Protein AF-A0A3L7ADV3-F1 (afdb_monomer_lite)

Sequence (88 aa):
MRAKRKGAAEKNIPVEWANEAYADPMAVDFIPDYTSKSGEGMRRIGWSDSAGFLISIITVRDVTGHLWGATAFRSNTYDQASYTEEES

Structure (mmCIF, N/CA/C/O backbone):
data_AF-A0A3L7ADV3-F1
#
_entry.id   AF-A0A3L7ADV3-F1
#
loop_
_atom_site.group_PDB
_atom_site.id
_atom_site.type_symbol
_atom_site.label_atom_id
_atom_site.label_alt_id
_atom_site.label_comp_id
_atom_site.label_asym_id
_atom_site.label_entity_id
_atom_site.label_seq_id
_atom_site.pdbx_PDB_ins_code
_atom_site.Cartn_x
_atom_site.Cartn_y
_atom_site.Cartn_z
_atom_site.occupancy
_atom_site.B_iso_or_equiv
_atom_site.auth_seq_id
_atom_site.auth_comp_id
_atom_site.auth_asym_id
_atom_site.auth_atom_id
_atom_site.pdbx_PDB_model_num
ATOM 1 N N . MET A 1 1 ? 28.407 13.554 6.181 1.00 33.66 1 MET A N 1
ATOM 2 C CA . MET A 1 1 ? 27.348 13.691 7.207 1.00 33.66 1 MET A CA 1
ATOM 3 C C . MET A 1 1 ? 26.050 13.116 6.636 1.00 33.66 1 MET A C 1
ATOM 5 O O . MET A 1 1 ? 25.434 13.753 5.794 1.00 33.66 1 MET A O 1
ATOM 9 N N . ARG A 1 2 ? 25.683 11.864 6.956 1.00 32.09 2 ARG A N 1
ATOM 10 C CA . ARG A 1 2 ? 24.410 11.277 6.488 1.00 32.09 2 ARG A CA 1
ATOM 11 C C . ARG A 1 2 ? 23.286 11.895 7.320 1.00 32.09 2 ARG A C 1
ATOM 13 O O . ARG A 1 2 ? 23.257 11.689 8.529 1.00 32.09 2 ARG A O 1
ATOM 20 N N . ALA A 1 3 ? 22.407 12.667 6.685 1.00 41.50 3 ALA A N 1
ATOM 21 C CA . ALA A 1 3 ? 21.227 13.221 7.335 1.00 41.50 3 ALA A CA 1
ATOM 22 C C . ALA A 1 3 ? 20.436 12.088 8.006 1.00 41.50 3 ALA A C 1
ATOM 24 O O . ALA A 1 3 ? 20.098 11.083 7.373 1.00 41.50 3 ALA A O 1
ATOM 25 N N . LYS A 1 4 ? 20.198 12.242 9.310 1.00 38.31 4 LYS A N 1
ATOM 26 C CA . LYS A 1 4 ? 19.380 11.351 10.130 1.00 38.31 4 LYS A CA 1
ATOM 27 C C . LYS A 1 4 ? 17.970 11.381 9.526 1.00 38.31 4 LYS A C 1
ATOM 29 O O . LYS A 1 4 ? 17.261 12.366 9.696 1.00 38.31 4 LYS A O 1
ATOM 34 N N . ARG A 1 5 ? 17.598 10.362 8.740 1.00 44.75 5 ARG A N 1
ATOM 35 C CA . ARG A 1 5 ? 16.260 10.271 8.133 1.00 44.75 5 ARG A CA 1
ATOM 36 C C . ARG A 1 5 ? 15.247 10.150 9.271 1.00 44.75 5 ARG A C 1
ATOM 38 O O . ARG A 1 5 ? 15.154 9.107 9.912 1.00 44.75 5 ARG A O 1
ATOM 45 N N . LYS A 1 6 ? 14.564 11.249 9.581 1.00 43.00 6 LYS A N 1
ATOM 46 C CA . LYS A 1 6 ? 13.469 11.295 10.548 1.00 43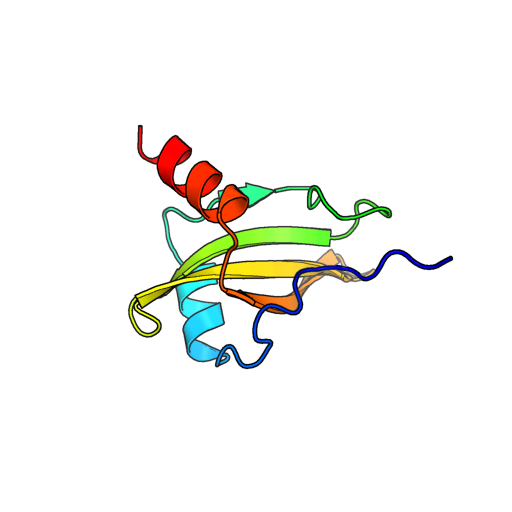.00 6 LYS A CA 1
ATOM 47 C C . LYS A 1 6 ? 12.252 10.685 9.858 1.00 43.00 6 LYS A C 1
ATOM 49 O O . LYS A 1 6 ? 11.736 11.265 8.915 1.00 43.00 6 LYS A O 1
ATOM 54 N N . GLY A 1 7 ? 11.881 9.484 10.284 1.00 43.47 7 GLY A N 1
ATOM 55 C CA . GLY A 1 7 ? 10.801 8.710 9.678 1.00 43.47 7 GLY A CA 1
ATOM 56 C C . GLY A 1 7 ? 11.133 7.225 9.630 1.00 43.47 7 GLY A C 1
ATOM 57 O O . GLY A 1 7 ? 11.057 6.609 8.576 1.00 43.47 7 GLY A O 1
ATOM 58 N N . ALA A 1 8 ? 11.550 6.639 10.754 1.00 46.19 8 ALA A N 1
ATOM 59 C CA . ALA A 1 8 ? 11.384 5.201 10.913 1.00 46.19 8 ALA A CA 1
ATOM 60 C C . ALA A 1 8 ? 9.91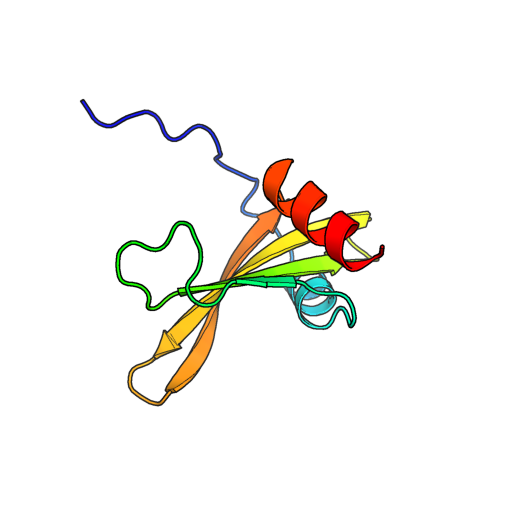3 4.991 11.289 1.00 46.19 8 ALA A C 1
ATOM 62 O O . ALA A 1 8 ? 9.583 4.869 12.463 1.00 46.19 8 ALA A O 1
ATOM 63 N N . ALA A 1 9 ? 9.036 5.091 10.288 1.00 51.59 9 ALA A N 1
ATOM 64 C CA . ALA A 1 9 ? 7.663 4.640 10.413 1.00 51.59 9 ALA A CA 1
ATOM 65 C C . ALA A 1 9 ? 7.705 3.160 10.818 1.00 51.59 9 ALA A C 1
ATOM 67 O O . ALA A 1 9 ? 8.556 2.409 10.328 1.00 51.59 9 ALA A O 1
ATOM 68 N N . GLU A 1 10 ? 6.869 2.772 11.777 1.00 56.03 10 GLU A N 1
ATOM 69 C CA . GLU A 1 10 ? 6.758 1.388 12.228 1.00 56.03 10 GLU A CA 1
ATOM 70 C C . GLU A 1 10 ? 6.645 0.451 11.021 1.00 56.03 10 GLU A C 1
ATOM 72 O O . GLU A 1 10 ? 5.754 0.589 10.187 1.00 56.03 10 GLU A O 1
ATOM 77 N N . LYS A 1 11 ? 7.599 -0.479 10.919 1.00 63.53 11 LYS A N 1
ATOM 78 C CA . LYS A 1 11 ? 7.690 -1.464 9.831 1.00 63.53 11 LYS A CA 1
ATOM 79 C C . LYS A 1 11 ? 6.901 -2.744 10.116 1.00 63.53 11 LYS A C 1
ATOM 81 O O . LYS A 1 11 ? 6.969 -3.681 9.331 1.00 63.53 11 LYS A O 1
ATOM 86 N N . ASN A 1 12 ? 6.195 -2.804 11.244 1.00 72.94 12 ASN A N 1
ATOM 87 C CA . ASN A 1 12 ? 5.366 -3.944 11.629 1.00 72.94 12 ASN A CA 1
ATOM 88 C C . ASN A 1 12 ? 3.926 -3.723 11.163 1.00 72.94 12 ASN A C 1
ATOM 90 O O . ASN A 1 12 ? 3.011 -3.689 11.978 1.00 72.94 12 ASN A O 1
ATOM 94 N N . ILE A 1 13 ? 3.736 -3.525 9.858 1.00 88.06 13 ILE A N 1
ATOM 95 C CA . ILE A 1 13 ? 2.403 -3.596 9.262 1.00 88.06 13 ILE A CA 1
ATOM 96 C C . ILE A 1 13 ? 2.121 -5.076 8.964 1.00 88.06 13 ILE A C 1
ATOM 98 O O . ILE A 1 13 ? 2.868 -5.673 8.182 1.00 88.06 13 ILE A O 1
ATOM 102 N N . PRO A 1 14 ? 1.098 -5.689 9.590 1.00 90.69 14 PRO A N 1
ATOM 103 C CA . PRO A 1 14 ? 0.628 -7.017 9.225 1.00 90.69 14 PRO A CA 1
ATOM 104 C C . PRO A 1 14 ? 0.301 -7.092 7.734 1.00 90.69 14 PRO A C 1
ATOM 106 O O . PRO A 1 14 ? -0.227 -6.144 7.152 1.00 90.69 14 PRO A O 1
ATOM 109 N N . VAL A 1 15 ? 0.598 -8.236 7.114 1.00 90.00 15 VAL A N 1
ATOM 110 C CA . VAL A 1 15 ? 0.378 -8.437 5.672 1.00 90.00 15 VAL A CA 1
ATOM 111 C C . VAL A 1 15 ? -1.093 -8.239 5.304 1.00 90.00 15 VAL A C 1
ATOM 113 O O . VAL A 1 15 ? -1.389 -7.670 4.262 1.00 90.00 15 VAL A O 1
ATOM 116 N N . GLU A 1 16 ? -2.013 -8.651 6.174 1.00 93.12 16 GLU A N 1
ATOM 117 C CA . GLU A 1 16 ? -3.452 -8.459 5.980 1.00 93.12 16 GLU A CA 1
ATOM 118 C C . GLU A 1 16 ? -3.850 -6.977 5.901 1.00 93.12 16 GLU A C 1
ATOM 120 O O . GLU A 1 16 ? -4.532 -6.591 4.957 1.00 93.12 16 GLU A O 1
ATOM 125 N N . TRP A 1 17 ? -3.329 -6.122 6.787 1.00 94.69 17 TRP A N 1
ATOM 126 C CA . TRP A 1 17 ? -3.591 -4.677 6.748 1.00 94.69 17 TRP A CA 1
ATOM 127 C C . TRP A 1 17 ? -2.980 -4.020 5.512 1.00 94.69 17 TRP A C 1
ATOM 129 O O . TRP A 1 17 ? -3.589 -3.152 4.895 1.00 94.69 17 TRP A O 1
ATOM 139 N N . ALA A 1 18 ? -1.777 -4.448 5.117 1.00 92.19 18 ALA A N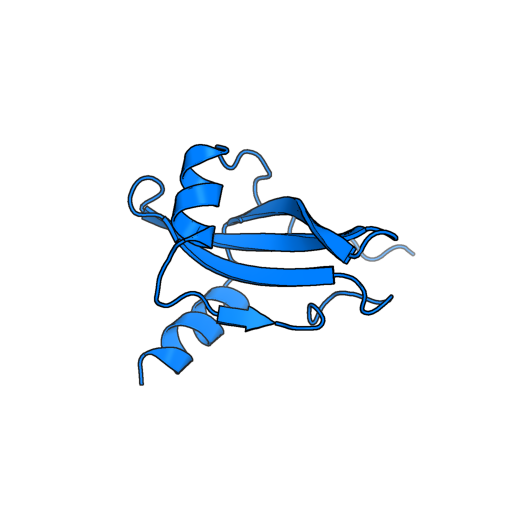 1
ATOM 140 C CA . ALA A 1 18 ? -1.175 -3.976 3.876 1.00 92.19 18 ALA A CA 1
ATOM 141 C C . ALA A 1 18 ? -2.011 -4.388 2.654 1.00 92.19 18 ALA A C 1
ATOM 143 O O . ALA A 1 18 ? -2.166 -3.595 1.734 1.00 92.19 18 ALA A O 1
ATOM 144 N N . ASN A 1 19 ? -2.576 -5.597 2.640 1.00 93.00 19 ASN A N 1
ATOM 145 C CA . ASN A 1 19 ? -3.435 -6.046 1.546 1.00 93.00 19 ASN A CA 1
ATOM 146 C C . ASN A 1 19 ? -4.750 -5.262 1.488 1.00 93.00 19 ASN A C 1
ATOM 148 O O . ASN A 1 19 ? -5.170 -4.905 0.392 1.00 93.00 19 ASN A O 1
ATOM 152 N N . GLU A 1 20 ? -5.367 -4.965 2.635 1.00 94.44 20 GLU A N 1
ATOM 153 C CA . GLU A 1 20 ? -6.553 -4.099 2.708 1.00 94.44 20 GLU A CA 1
ATOM 154 C C . GLU A 1 20 ? -6.254 -2.715 2.130 1.00 94.44 20 GLU A C 1
ATOM 156 O O . GLU A 1 20 ? -6.895 -2.306 1.169 1.00 94.44 20 GLU A O 1
ATOM 161 N N . ALA A 1 21 ? -5.208 -2.050 2.629 1.00 94.38 21 ALA A N 1
ATOM 162 C CA . ALA A 1 21 ? -4.799 -0.740 2.131 1.00 94.38 21 ALA A CA 1
ATOM 163 C C . ALA A 1 21 ? -4.379 -0.755 0.653 1.00 94.38 21 ALA A C 1
ATOM 165 O O . ALA A 1 21 ? -4.537 0.237 -0.050 1.00 94.38 21 ALA A O 1
ATOM 166 N N . TYR A 1 22 ? -3.847 -1.868 0.144 1.00 92.69 22 TYR A N 1
ATOM 167 C CA . TYR A 1 22 ? -3.532 -1.999 -1.279 1.00 92.69 22 TYR A CA 1
ATOM 168 C C . TYR A 1 22 ? -4.786 -2.156 -2.150 1.00 92.69 22 TYR A C 1
ATOM 170 O O . TYR A 1 22 ? -4.787 -1.727 -3.308 1.00 92.69 22 TYR A O 1
ATOM 178 N N . ALA A 1 23 ? -5.814 -2.815 -1.613 1.00 93.44 23 ALA A N 1
ATOM 179 C CA . ALA A 1 23 ? -7.086 -3.089 -2.275 1.00 93.44 23 ALA A CA 1
ATOM 180 C C . ALA A 1 23 ? -8.125 -1.974 -2.085 1.00 93.44 23 ALA A C 1
ATOM 182 O O . ALA A 1 23 ? -9.208 -2.063 -2.665 1.00 93.44 23 ALA A O 1
ATOM 183 N N . ASP A 1 24 ? -7.799 -0.952 -1.297 1.00 94.31 24 ASP A N 1
ATOM 184 C CA . ASP A 1 24 ? -8.637 0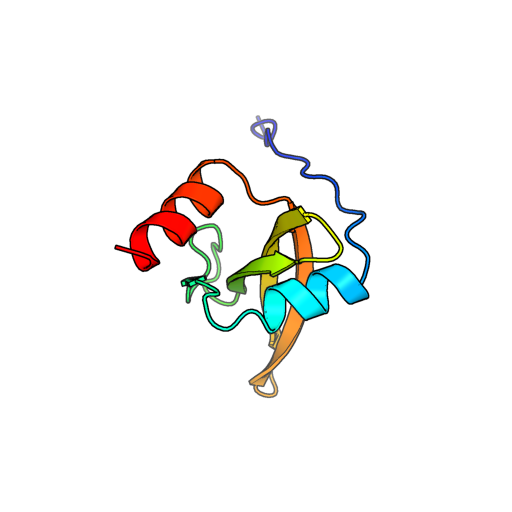.216 -1.082 1.00 94.31 24 ASP A CA 1
ATOM 185 C C . ASP A 1 24 ? -9.020 0.874 -2.428 1.00 94.31 24 ASP A C 1
ATOM 187 O O . ASP A 1 24 ? -8.138 1.282 -3.194 1.00 94.31 24 ASP A O 1
ATOM 191 N N . PRO A 1 25 ? -10.326 0.968 -2.751 1.00 91.62 25 PRO A N 1
ATOM 192 C CA . PRO A 1 25 ? -10.807 1.584 -3.986 1.00 91.62 25 PRO A CA 1
ATOM 193 C C . PRO A 1 25 ? -10.438 3.060 -4.138 1.00 91.62 25 PRO A C 1
ATOM 195 O O . PRO A 1 25 ? -10.454 3.562 -5.261 1.00 91.62 25 PRO A O 1
ATOM 198 N N . MET A 1 26 ? -10.147 3.746 -3.032 1.00 91.56 26 MET A N 1
ATOM 199 C CA . MET A 1 26 ? -9.786 5.165 -2.999 1.00 91.56 26 MET A CA 1
ATOM 200 C C . MET A 1 26 ? -8.274 5.374 -2.852 1.00 91.56 26 MET A C 1
ATOM 202 O O . MET A 1 26 ? -7.822 6.483 -2.583 1.00 91.56 26 MET A O 1
ATOM 206 N N . ALA A 1 27 ? -7.480 4.312 -3.021 1.00 92.19 27 ALA A N 1
ATOM 207 C CA . ALA A 1 27 ? -6.041 4.396 -2.864 1.00 92.19 27 ALA A CA 1
ATOM 208 C C . ALA A 1 27 ? -5.387 5.325 -3.897 1.00 92.19 27 ALA A C 1
ATOM 210 O O . ALA A 1 27 ? -5.651 5.238 -5.098 1.00 92.19 27 ALA A O 1
ATOM 211 N N . VAL A 1 28 ? -4.439 6.129 -3.421 1.00 92.44 28 VAL A N 1
ATOM 212 C CA . VAL A 1 28 ? -3.663 7.072 -4.232 1.00 92.44 28 VAL A CA 1
ATOM 213 C C . VAL A 1 28 ? -2.374 6.423 -4.706 1.00 92.44 28 VAL A C 1
ATOM 215 O O . VAL A 1 28 ? -1.607 5.881 -3.900 1.00 92.44 28 VAL A O 1
ATOM 218 N N . ASP A 1 29 ? -2.089 6.544 -6.000 1.00 90.94 29 ASP A N 1
ATOM 219 C CA . ASP A 1 29 ? -0.891 5.995 -6.628 1.00 90.94 29 ASP A CA 1
ATOM 220 C C . ASP A 1 29 ? 0.097 7.078 -7.071 1.00 90.94 29 ASP A C 1
ATOM 222 O O . ASP A 1 29 ? -0.194 7.943 -7.893 1.00 90.94 29 ASP A O 1
ATOM 226 N N . PHE A 1 30 ? 1.336 6.951 -6.608 1.00 87.62 30 PHE A N 1
ATOM 227 C CA . PHE A 1 30 ? 2.474 7.742 -7.060 1.00 87.62 30 PHE A CA 1
ATOM 228 C C . PHE A 1 30 ? 3.384 6.876 -7.924 1.00 87.62 30 PHE A C 1
ATOM 230 O O . PHE A 1 30 ? 4.084 5.986 -7.422 1.00 87.62 30 PHE A O 1
ATOM 237 N N . ILE A 1 31 ? 3.376 7.148 -9.232 1.00 86.00 31 ILE A N 1
ATOM 238 C CA . ILE A 1 31 ? 4.202 6.463 -10.230 1.00 86.00 31 ILE A CA 1
ATOM 239 C C . ILE A 1 31 ? 5.006 7.510 -11.019 1.00 86.00 31 ILE A C 1
ATOM 241 O O . ILE A 1 31 ? 4.432 8.211 -11.853 1.00 86.00 31 ILE A O 1
ATOM 245 N N . PRO A 1 32 ? 6.332 7.609 -10.816 1.00 80.62 32 PRO A N 1
ATOM 246 C CA . PRO A 1 32 ? 7.131 6.895 -9.815 1.00 80.62 32 PRO A CA 1
ATOM 247 C C . PRO A 1 32 ? 6.884 7.412 -8.384 1.00 80.62 32 PRO A C 1
ATOM 249 O O . PRO A 1 32 ? 6.390 8.519 -8.185 1.00 80.62 32 PRO A O 1
ATOM 252 N N . ASP A 1 33 ? 7.275 6.629 -7.374 1.00 79.94 33 ASP A N 1
ATOM 253 C CA . ASP A 1 33 ? 7.296 7.054 -5.973 1.00 79.94 33 ASP A CA 1
ATOM 254 C C . ASP A 1 33 ? 8.108 8.346 -5.857 1.00 79.94 33 ASP A C 1
ATOM 256 O O . ASP A 1 33 ? 9.267 8.415 -6.271 1.00 79.94 33 ASP A O 1
ATOM 260 N N . TYR A 1 34 ? 7.505 9.362 -5.246 1.00 77.81 34 TYR A N 1
ATOM 261 C CA . TYR A 1 34 ? 8.080 10.701 -5.148 1.00 77.81 34 TYR A CA 1
ATOM 262 C C . TYR A 1 34 ? 9.388 10.746 -4.333 1.00 77.81 34 TYR A C 1
ATOM 264 O O . TYR A 1 34 ? 10.125 11.732 -4.384 1.00 77.81 34 TYR A O 1
ATOM 272 N N . THR A 1 35 ? 9.704 9.688 -3.575 1.00 75.50 35 THR A N 1
ATOM 273 C CA . THR A 1 35 ? 10.981 9.540 -2.857 1.00 75.50 35 THR A CA 1
ATOM 274 C C . THR A 1 35 ? 12.002 8.664 -3.583 1.00 75.50 35 THR A C 1
ATOM 276 O O . THR A 1 35 ? 13.166 8.598 -3.163 1.00 75.50 35 THR A O 1
ATOM 279 N N . SER A 1 36 ? 11.604 8.003 -4.671 1.00 72.12 36 SER A N 1
ATOM 280 C CA . SER A 1 36 ? 12.441 7.080 -5.418 1.00 72.12 36 SER A CA 1
ATOM 281 C C . SER A 1 36 ? 13.432 7.846 -6.277 1.00 72.12 36 SER A C 1
ATOM 283 O O . SER A 1 36 ? 13.077 8.683 -7.100 1.00 72.12 36 SER A O 1
ATOM 285 N N . LYS A 1 37 ? 14.719 7.538 -6.094 1.00 69.00 37 LYS A N 1
ATOM 286 C CA . LYS A 1 37 ? 15.802 8.146 -6.879 1.00 69.00 37 LYS A CA 1
ATOM 287 C C . LYS A 1 37 ? 16.069 7.427 -8.197 1.00 69.00 37 LYS A C 1
ATOM 289 O O . LYS A 1 37 ? 16.649 8.036 -9.086 1.00 69.00 37 LYS A O 1
ATOM 294 N N . SER A 1 38 ? 15.704 6.148 -8.296 1.00 69.81 38 SER A N 1
ATOM 295 C CA . SER A 1 38 ? 15.843 5.363 -9.528 1.00 69.81 38 SER A CA 1
ATOM 296 C C . SER A 1 38 ? 14.591 5.417 -10.403 1.00 69.81 38 SER A C 1
ATOM 298 O O . SER A 1 38 ? 14.673 5.088 -11.578 1.00 69.81 38 SER A O 1
ATOM 300 N N . GLY A 1 39 ? 13.445 5.844 -9.854 1.00 65.94 39 GLY A N 1
ATOM 301 C CA . GLY A 1 39 ? 12.169 5.900 -10.575 1.00 65.94 39 GLY A CA 1
ATOM 302 C C . GLY A 1 39 ? 11.474 4.542 -10.739 1.00 65.94 39 GLY A C 1
ATOM 303 O O . GLY A 1 39 ? 10.421 4.469 -11.354 1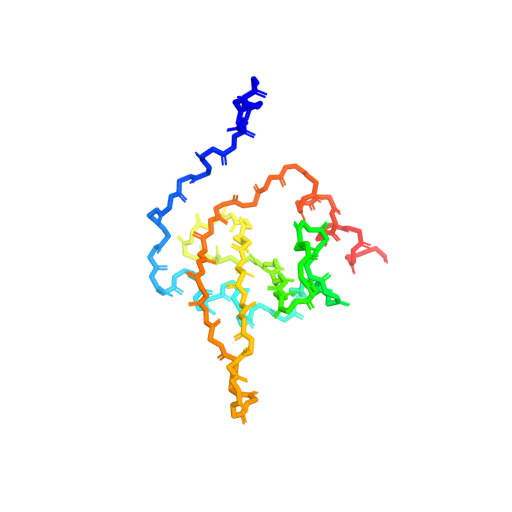.00 65.94 39 GLY A O 1
ATOM 304 N N . GLU A 1 40 ? 12.029 3.467 -10.176 1.00 71.88 40 GLU A N 1
ATOM 305 C CA . GLU A 1 40 ? 11.508 2.097 -10.347 1.00 71.88 40 GLU A CA 1
ATOM 306 C C . GLU A 1 40 ? 10.480 1.682 -9.283 1.00 71.88 40 GLU A C 1
ATOM 308 O O . GLU A 1 40 ? 9.837 0.638 -9.392 1.00 71.88 40 GLU A O 1
ATOM 313 N N . GLY A 1 41 ? 10.344 2.489 -8.231 1.00 80.56 41 GLY A N 1
ATOM 314 C CA . GLY A 1 41 ? 9.389 2.254 -7.154 1.00 80.56 41 GLY A CA 1
ATOM 315 C C . GLY A 1 41 ? 8.080 2.976 -7.431 1.00 80.56 41 GLY A C 1
ATOM 316 O O . GLY A 1 41 ? 8.099 4.082 -7.959 1.00 80.56 41 GLY A O 1
ATOM 317 N N . MET A 1 42 ? 6.971 2.371 -7.037 1.00 88.75 42 MET A N 1
ATOM 318 C CA . MET A 1 42 ? 5.641 2.970 -6.981 1.00 88.75 42 MET A CA 1
ATOM 319 C C . MET A 1 42 ? 5.213 3.025 -5.518 1.00 88.75 42 MET A C 1
ATOM 321 O O . MET A 1 42 ? 5.503 2.102 -4.755 1.00 88.75 42 MET A O 1
ATOM 325 N N . ARG A 1 43 ? 4.520 4.088 -5.114 1.00 91.06 43 ARG A N 1
ATOM 326 C CA . ARG A 1 43 ? 3.866 4.137 -3.804 1.00 91.06 43 ARG A CA 1
ATOM 327 C C . ARG A 1 43 ? 2.367 4.143 -3.990 1.00 91.06 43 ARG A C 1
ATOM 329 O O . ARG A 1 43 ? 1.861 5.023 -4.669 1.00 91.06 43 ARG A O 1
ATOM 336 N N . ARG A 1 44 ? 1.696 3.209 -3.330 1.00 92.75 44 ARG A N 1
ATOM 337 C CA . ARG A 1 44 ? 0.252 3.234 -3.128 1.00 92.75 44 ARG A CA 1
ATOM 338 C C . ARG A 1 44 ? -0.043 3.639 -1.690 1.00 92.75 44 ARG A C 1
ATOM 340 O O . ARG A 1 44 ? 0.646 3.173 -0.783 1.00 92.75 44 ARG A O 1
ATOM 347 N N . ILE A 1 45 ? -1.026 4.497 -1.475 1.00 94.06 45 ILE A N 1
ATOM 348 C CA . ILE A 1 45 ? -1.477 4.931 -0.150 1.00 94.06 45 ILE A CA 1
ATOM 349 C C . ILE A 1 45 ? -2.951 4.595 -0.050 1.00 94.06 45 ILE A C 1
ATOM 351 O O . ILE A 1 45 ? -3.720 5.087 -0.864 1.00 94.06 45 ILE A O 1
ATOM 355 N N . GLY A 1 46 ? -3.336 3.791 0.933 1.00 94.62 46 GLY A N 1
ATOM 356 C CA . GLY A 1 46 ? -4.737 3.424 1.115 1.00 94.62 46 GLY A CA 1
ATOM 357 C C . GLY A 1 46 ? -5.097 3.149 2.563 1.00 94.62 46 GLY A C 1
ATOM 358 O O . GLY A 1 46 ? -4.231 3.043 3.442 1.00 94.62 46 GLY A O 1
ATOM 359 N N . TRP A 1 47 ? -6.393 3.070 2.817 1.00 94.25 47 TRP A N 1
ATOM 360 C CA . TRP A 1 47 ? -6.985 2.815 4.117 1.00 94.25 47 TRP A CA 1
ATOM 361 C C . TRP A 1 47 ? -7.087 1.318 4.408 1.00 94.25 47 TRP A C 1
ATOM 363 O O . TRP A 1 47 ? -7.502 0.525 3.569 1.00 94.25 47 TRP A O 1
ATOM 373 N N . SER A 1 48 ? -6.732 0.924 5.631 1.00 95.19 48 SER A N 1
ATOM 374 C CA . SER A 1 48 ? -7.039 -0.408 6.156 1.00 95.19 48 SER A CA 1
ATOM 375 C C . SER A 1 48 ? -8.033 -0.273 7.296 1.00 95.19 48 SER A C 1
ATOM 377 O O . SER A 1 48 ? -7.736 0.370 8.308 1.00 95.19 48 SER A O 1
ATOM 379 N N . ASP A 1 49 ? -9.192 -0.911 7.149 1.00 93.38 49 ASP A N 1
ATOM 380 C CA . ASP A 1 49 ? -10.238 -0.929 8.174 1.00 93.38 49 ASP A CA 1
ATOM 381 C C . ASP A 1 49 ? -9.764 -1.626 9.446 1.00 93.38 49 ASP A C 1
ATOM 383 O O . ASP A 1 49 ? -10.015 -1.146 10.553 1.00 93.38 49 ASP A O 1
ATOM 387 N N . SER A 1 50 ? -9.017 -2.721 9.295 1.00 93.50 50 SER A N 1
ATOM 388 C CA . SER A 1 50 ? -8.473 -3.465 10.429 1.00 93.50 50 SER A CA 1
ATOM 389 C C . SER A 1 50 ? -7.390 -2.678 11.173 1.00 93.50 50 SER A C 1
ATOM 391 O O . SER A 1 50 ? -7.256 -2.807 12.391 1.00 93.50 50 SER A O 1
ATOM 393 N N . ALA A 1 51 ? -6.618 -1.850 10.463 1.00 91.31 51 ALA A N 1
ATOM 394 C CA . ALA A 1 51 ? -5.609 -0.983 11.064 1.00 91.31 51 ALA A CA 1
ATOM 395 C C . ALA A 1 51 ? -6.214 0.301 11.660 1.00 91.31 51 ALA A C 1
ATOM 397 O O . ALA A 1 51 ? -5.711 0.812 12.664 1.00 91.31 51 ALA A O 1
ATOM 398 N N . GLY A 1 52 ? -7.266 0.840 11.039 1.00 92.25 52 GLY A N 1
ATOM 399 C CA . GLY A 1 52 ? -7.881 2.123 11.384 1.00 92.25 52 GLY A CA 1
ATOM 400 C C . GLY A 1 52 ? -7.021 3.341 11.025 1.00 92.25 52 GLY A C 1
ATOM 401 O O . GLY A 1 52 ? -7.118 4.377 11.686 1.00 92.25 52 GLY A O 1
ATOM 402 N N . PHE A 1 53 ? -6.116 3.217 10.049 1.00 91.69 53 PHE A N 1
ATOM 403 C CA . PHE A 1 53 ? -5.280 4.317 9.557 1.00 91.69 53 PHE A CA 1
ATOM 404 C C . PHE A 1 53 ? -4.775 4.067 8.129 1.00 91.69 53 PHE A C 1
ATOM 406 O O . PHE A 1 53 ? -4.733 2.930 7.662 1.00 91.69 53 PHE A O 1
ATOM 413 N N . LEU A 1 54 ? -4.320 5.139 7.469 1.00 92.88 54 LEU A N 1
ATOM 414 C CA . LEU A 1 54 ? -3.687 5.077 6.149 1.00 92.88 54 LEU A CA 1
ATOM 415 C C . LEU A 1 54 ? -2.313 4.394 6.200 1.00 92.88 54 LEU A C 1
ATOM 417 O O . LEU A 1 54 ? -1.465 4.699 7.053 1.00 92.88 54 LEU A O 1
ATOM 421 N N . ILE A 1 55 ? -2.090 3.483 5.258 1.00 93.75 55 ILE A N 1
ATOM 422 C CA . ILE A 1 55 ? -0.854 2.726 5.084 1.00 93.75 55 ILE A CA 1
ATOM 423 C C . ILE A 1 55 ? -0.274 3.050 3.709 1.00 93.75 55 ILE A C 1
ATOM 425 O O . ILE A 1 55 ? -0.928 2.919 2.678 1.00 93.75 55 ILE A O 1
ATOM 429 N N . SER A 1 56 ? 1.002 3.423 3.705 1.00 92.69 56 SER A N 1
ATOM 430 C CA . SER A 1 56 ? 1.799 3.638 2.505 1.00 92.69 56 SER A CA 1
ATOM 431 C C . SER A 1 56 ? 2.554 2.356 2.165 1.00 92.69 56 SER A C 1
ATOM 433 O O . SER A 1 56 ? 3.301 1.815 2.986 1.00 92.69 56 SER A O 1
ATOM 435 N N . ILE A 1 57 ? 2.379 1.884 0.937 1.00 91.62 57 ILE A N 1
ATOM 436 C CA . ILE A 1 57 ? 2.928 0.639 0.410 1.00 91.62 57 ILE A CA 1
ATOM 437 C C . ILE A 1 57 ? 3.851 0.992 -0.742 1.00 91.62 57 ILE A C 1
ATOM 439 O O . ILE A 1 57 ? 3.424 1.546 -1.753 1.00 91.62 57 ILE A O 1
ATOM 443 N N . ILE A 1 58 ? 5.129 0.660 -0.602 1.00 89.00 58 ILE A N 1
ATOM 444 C CA . ILE A 1 58 ? 6.087 0.780 -1.695 1.00 89.00 58 ILE A CA 1
ATOM 445 C C . ILE A 1 58 ? 6.108 -0.545 -2.437 1.00 89.00 58 ILE A C 1
ATOM 447 O O . ILE A 1 58 ? 6.418 -1.588 -1.856 1.00 89.00 58 ILE A O 1
ATOM 451 N N . THR A 1 59 ? 5.823 -0.485 -3.728 1.00 88.12 59 THR A N 1
ATOM 452 C CA . THR A 1 59 ? 5.964 -1.595 -4.658 1.00 88.12 59 THR A CA 1
ATOM 453 C C . THR A 1 59 ? 7.103 -1.332 -5.637 1.00 88.12 59 THR A C 1
ATOM 455 O O . THR A 1 59 ? 7.463 -0.189 -5.915 1.00 88.12 59 THR A O 1
ATOM 458 N N . VAL A 1 60 ? 7.713 -2.397 -6.143 1.00 85.12 60 VAL A N 1
ATOM 459 C CA . VAL A 1 60 ? 8.761 -2.339 -7.169 1.00 85.12 60 VAL A CA 1
ATOM 460 C C . VAL A 1 60 ? 8.436 -3.337 -8.265 1.00 85.12 60 VAL A C 1
ATOM 462 O O . VAL A 1 60 ? 7.908 -4.414 -7.984 1.00 85.12 60 VAL A O 1
ATOM 465 N N . ARG A 1 61 ? 8.734 -2.986 -9.515 1.00 82.94 61 ARG A N 1
ATOM 466 C CA . ARG A 1 61 ? 8.648 -3.941 -10.624 1.00 82.94 61 ARG A CA 1
ATOM 467 C C . ARG A 1 61 ? 9.966 -4.692 -10.744 1.00 82.94 61 ARG A C 1
ATOM 469 O O . ARG A 1 61 ? 11.027 -4.077 -10.707 1.00 82.94 61 ARG A O 1
ATOM 476 N N . ASP A 1 62 ? 9.901 -6.009 -10.877 1.00 80.69 62 ASP A N 1
ATOM 477 C CA . ASP A 1 62 ? 11.078 -6.799 -11.229 1.00 80.69 62 ASP A CA 1
ATOM 478 C C . ASP A 1 62 ? 11.399 -6.710 -12.733 1.00 80.69 62 ASP A C 1
ATOM 480 O O . ASP A 1 62 ? 10.660 -6.119 -13.524 1.00 80.69 62 ASP A O 1
ATOM 484 N N . VAL A 1 63 ? 12.507 -7.338 -13.140 1.00 77.19 63 VAL A N 1
ATOM 485 C CA . VAL A 1 63 ? 12.960 -7.385 -14.544 1.00 77.19 63 VAL A CA 1
ATOM 486 C C . VAL A 1 63 ? 11.991 -8.115 -15.484 1.00 77.19 63 VAL A C 1
ATOM 488 O O . VAL A 1 63 ? 12.106 -7.982 -16.699 1.00 77.19 63 VAL A O 1
ATOM 491 N N . THR A 1 64 ? 11.046 -8.886 -14.941 1.00 81.81 64 THR A N 1
ATOM 492 C CA . THR A 1 64 ? 9.980 -9.570 -15.688 1.00 81.81 64 THR A CA 1
ATOM 493 C C . THR A 1 64 ? 8.685 -8.751 -15.745 1.00 81.81 64 THR A C 1
ATOM 495 O O . THR A 1 64 ? 7.738 -9.144 -16.422 1.00 81.81 64 THR A O 1
ATOM 498 N N . GLY A 1 65 ? 8.647 -7.590 -15.080 1.00 74.94 65 GLY A N 1
ATOM 499 C CA . GLY A 1 65 ? 7.507 -6.677 -15.025 1.00 74.94 65 GLY A CA 1
ATOM 500 C C . GLY A 1 65 ? 6.515 -6.957 -13.893 1.00 74.94 65 GLY A C 1
ATOM 501 O O . GLY A 1 65 ? 5.517 -6.234 -13.791 1.00 74.94 65 GLY A O 1
ATOM 502 N N . HIS A 1 66 ? 6.773 -7.956 -13.040 1.00 80.75 66 HIS A N 1
ATOM 503 C CA . HIS A 1 66 ? 5.903 -8.303 -11.915 1.00 80.75 66 HIS A CA 1
ATOM 504 C C . HIS A 1 66 ? 6.067 -7.274 -10.794 1.00 80.75 66 HIS A C 1
ATOM 506 O O . HIS A 1 66 ? 7.185 -6.930 -10.409 1.00 80.75 66 HIS A O 1
ATOM 512 N N . LEU A 1 67 ? 4.946 -6.764 -10.284 1.00 79.00 67 LEU A N 1
ATOM 513 C CA . LEU A 1 67 ? 4.915 -5.816 -9.178 1.00 79.00 67 LEU A CA 1
ATOM 514 C C . LEU A 1 67 ? 4.955 -6.549 -7.829 1.00 79.00 67 LEU A C 1
ATOM 516 O O . LEU A 1 67 ? 4.075 -7.352 -7.534 1.00 79.00 67 LEU A O 1
ATOM 520 N N . TRP A 1 68 ? 5.946 -6.236 -6.999 1.00 77.56 68 TRP A N 1
ATOM 521 C CA . TRP A 1 68 ? 6.124 -6.818 -5.669 1.00 77.56 68 TRP A CA 1
ATOM 522 C C . TRP A 1 68 ? 6.019 -5.747 -4.588 1.00 77.56 68 TRP A C 1
ATOM 524 O O . TRP A 1 68 ? 6.601 -4.670 -4.724 1.00 77.56 68 TRP A O 1
ATOM 534 N N . GLY A 1 69 ? 5.332 -6.053 -3.484 1.00 74.31 69 GLY A N 1
ATOM 535 C CA . GLY A 1 69 ? 5.359 -5.230 -2.274 1.00 74.31 69 GLY A CA 1
ATOM 536 C C . GLY A 1 69 ? 6.742 -5.270 -1.626 1.00 74.31 69 GLY A C 1
ATOM 537 O O . GLY A 1 69 ? 7.154 -6.301 -1.103 1.00 74.31 69 GLY A O 1
ATOM 538 N N . ALA A 1 70 ? 7.465 -4.153 -1.658 1.00 75.88 70 ALA A N 1
ATOM 539 C CA . ALA A 1 70 ? 8.789 -4.038 -1.056 1.00 75.88 70 ALA A CA 1
ATOM 540 C C . ALA A 1 70 ? 8.704 -3.739 0.448 1.00 75.88 70 ALA A C 1
ATOM 542 O O . ALA A 1 70 ? 9.468 -4.289 1.240 1.00 75.88 70 ALA A O 1
ATOM 543 N N . THR A 1 71 ? 7.798 -2.844 0.857 1.00 86.56 71 THR A N 1
ATOM 544 C CA . THR A 1 71 ? 7.578 -2.494 2.270 1.00 86.56 71 THR A CA 1
ATOM 545 C C . THR A 1 71 ? 6.247 -1.767 2.459 1.00 86.56 71 THR A C 1
ATOM 547 O O . THR A 1 71 ? 5.801 -1.063 1.557 1.00 86.56 71 THR A O 1
ATOM 550 N N . ALA A 1 72 ? 5.642 -1.901 3.640 1.00 90.06 72 ALA A N 1
ATOM 551 C CA . ALA A 1 72 ? 4.472 -1.139 4.061 1.00 90.06 72 ALA A CA 1
ATOM 552 C C . ALA A 1 72 ? 4.748 -0.443 5.400 1.00 90.06 72 ALA A C 1
ATOM 554 O O . ALA A 1 72 ? 5.454 -0.983 6.258 1.00 90.06 72 ALA A O 1
ATOM 555 N N . PHE A 1 73 ? 4.216 0.763 5.567 1.00 90.19 73 PHE A N 1
ATOM 556 C CA . PHE A 1 73 ? 4.366 1.559 6.782 1.00 90.19 73 PHE A CA 1
ATOM 557 C C . PHE A 1 73 ? 3.196 2.529 6.950 1.00 90.19 73 PHE A C 1
ATOM 559 O O . PHE A 1 73 ? 2.568 2.932 5.976 1.00 90.19 73 PHE A O 1
ATOM 566 N N . ARG A 1 74 ? 2.916 2.943 8.189 1.00 91.31 74 ARG A N 1
ATOM 567 C CA . ARG A 1 74 ? 1.899 3.971 8.461 1.00 91.31 74 ARG A CA 1
ATOM 568 C C . ARG A 1 74 ? 2.219 5.268 7.704 1.00 91.31 74 ARG A C 1
ATOM 570 O O . ARG A 1 74 ? 3.340 5.775 7.796 1.00 91.31 74 ARG A O 1
ATOM 577 N N . SER A 1 75 ? 1.221 5.814 7.016 1.00 88.38 75 SER A N 1
ATOM 578 C CA . SER A 1 75 ? 1.322 7.041 6.225 1.00 88.38 75 SER A CA 1
ATOM 579 C C . SER A 1 75 ? 1.649 8.264 7.081 1.00 88.38 75 SER A C 1
ATOM 581 O O . SER A 1 75 ? 1.137 8.434 8.192 1.00 88.38 75 SER A O 1
ATOM 583 N N . ASN A 1 76 ? 2.514 9.131 6.555 1.00 85.00 76 ASN A N 1
ATOM 584 C CA . ASN A 1 76 ? 2.855 10.409 7.183 1.00 85.00 76 ASN A CA 1
ATOM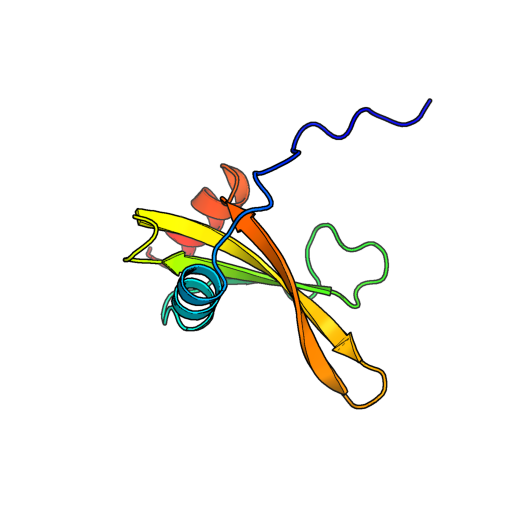 585 C C . ASN A 1 76 ? 1.808 11.497 6.849 1.00 85.00 76 ASN A C 1
ATOM 587 O O . ASN A 1 76 ? 0.890 11.266 6.076 1.00 85.00 76 ASN A O 1
ATOM 591 N N . THR A 1 77 ? 1.951 12.706 7.399 1.00 85.38 77 THR A N 1
ATOM 592 C CA . THR A 1 77 ? 0.993 13.805 7.166 1.00 85.38 77 THR A CA 1
ATOM 593 C C . THR A 1 77 ? 0.849 14.207 5.692 1.00 85.38 77 THR A C 1
ATOM 595 O O . THR A 1 77 ? -0.231 14.607 5.283 1.00 85.38 77 THR A O 1
ATOM 598 N N . TYR A 1 78 ? 1.911 14.099 4.889 1.00 84.94 78 TYR A N 1
ATOM 599 C CA . TYR A 1 78 ? 1.862 14.411 3.456 1.00 84.94 78 TYR A CA 1
ATOM 600 C C . TYR A 1 78 ? 1.098 13.339 2.668 1.00 84.94 78 TYR A C 1
ATOM 602 O O . TYR A 1 78 ? 0.250 13.658 1.839 1.00 84.94 78 TYR A O 1
ATOM 610 N N . ASP A 1 79 ? 1.361 12.071 2.985 1.00 85.06 79 ASP A N 1
ATOM 611 C CA . ASP A 1 79 ? 0.640 10.919 2.446 1.00 85.06 79 ASP A CA 1
ATOM 612 C C . ASP A 1 79 ? -0.865 11.015 2.773 1.00 85.06 79 ASP A C 1
ATOM 614 O O . ASP A 1 79 ? -1.704 10.802 1.906 1.00 85.06 79 ASP A O 1
ATOM 618 N N . GLN A 1 80 ? -1.202 11.403 4.010 1.00 86.31 80 GLN A N 1
ATOM 619 C CA . GLN A 1 80 ? -2.588 11.608 4.444 1.00 86.31 80 GLN A CA 1
ATOM 620 C C . GLN A 1 80 ? -3.270 12.762 3.700 1.00 86.31 80 GLN A C 1
ATOM 622 O O . GLN A 1 80 ? -4.404 12.607 3.265 1.00 86.31 80 GLN A O 1
ATOM 627 N N . ALA A 1 81 ? -2.582 13.897 3.527 1.00 85.00 81 ALA A N 1
ATOM 628 C CA . ALA A 1 81 ? -3.123 15.036 2.785 1.00 85.00 81 ALA A CA 1
ATOM 629 C C . ALA A 1 81 ? -3.434 14.667 1.328 1.00 85.00 81 ALA A C 1
ATOM 631 O O . ALA A 1 81 ? -4.524 14.959 0.851 1.00 85.00 81 ALA A O 1
ATOM 632 N N . SER A 1 82 ? -2.520 13.941 0.676 1.00 83.19 82 SER A N 1
ATOM 633 C CA . SER A 1 82 ? -2.702 13.507 -0.714 1.00 83.19 82 SER A CA 1
ATOM 634 C C . SER A 1 82 ? -3.919 12.595 -0.880 1.00 83.19 82 SER A C 1
ATOM 636 O O . SER A 1 82 ? -4.639 12.712 -1.861 1.00 83.19 82 SER A O 1
ATOM 638 N N . TYR A 1 83 ? -4.166 11.717 0.098 1.00 84.50 83 TYR A N 1
ATOM 639 C CA . TYR A 1 83 ? -5.339 10.845 0.112 1.00 84.50 83 TYR A CA 1
ATOM 640 C C . TYR A 1 83 ? -6.649 11.622 0.307 1.00 84.50 83 TYR A C 1
ATOM 642 O O . TYR A 1 83 ? -7.625 11.368 -0.386 1.00 84.50 83 TYR A O 1
ATOM 650 N N . THR A 1 84 ? -6.677 12.610 1.208 1.00 79.69 84 THR A N 1
ATOM 651 C CA . THR A 1 84 ? -7.867 13.456 1.409 1.00 79.69 84 THR A CA 1
ATOM 652 C C . THR A 1 84 ? -8.167 14.362 0.209 1.00 79.69 84 THR A C 1
ATOM 654 O O . THR A 1 84 ? -9.332 14.645 -0.056 1.00 79.69 84 THR A O 1
ATOM 657 N N . GLU A 1 85 ? -7.151 14.832 -0.520 1.00 71.31 85 GLU A N 1
ATOM 658 C CA . GLU A 1 85 ? -7.353 15.689 -1.698 1.00 71.31 85 GLU A CA 1
ATOM 659 C C . GLU A 1 85 ? -8.051 14.961 -2.860 1.00 71.31 85 GLU A C 1
ATOM 661 O O . GLU A 1 85 ? -8.773 15.612 -3.611 1.00 71.31 85 GLU A O 1
ATOM 666 N N . GLU A 1 86 ? -7.917 13.634 -2.987 1.00 59.12 86 GLU A N 1
ATOM 667 C CA . GLU A 1 86 ? -8.652 12.853 -3.999 1.00 59.12 86 GLU A CA 1
ATOM 668 C C . GLU A 1 86 ? -10.130 12.588 -3.629 1.00 59.12 86 GLU A C 1
ATOM 670 O O . GLU A 1 86 ? -10.906 12.181 -4.491 1.00 59.12 86 GLU A O 1
ATOM 675 N N . GLU A 1 87 ? -10.557 12.862 -2.386 1.00 50.28 87 GLU A N 1
ATOM 676 C CA . GLU A 1 87 ? -11.975 12.806 -1.973 1.00 50.28 87 GLU A CA 1
ATOM 677 C C . GLU A 1 87 ? -12.784 14.082 -2.304 1.00 50.28 87 GLU A C 1
ATOM 679 O O . GLU A 1 87 ? -13.991 14.111 -2.051 1.00 50.28 87 GLU A O 1
ATOM 684 N N . SER A 1 88 ? -12.156 15.151 -2.823 1.00 45.12 88 SER A N 1
ATOM 685 C CA . SER A 1 88 ? -12.801 16.467 -3.047 1.00 45.12 88 SER A CA 1
ATOM 686 C C . SER A 1 88 ? -13.223 16.755 -4.487 1.00 45.12 88 SER A C 1
ATOM 688 O O . SER A 1 88 ? -12.506 16.360 -5.430 1.00 45.12 88 SER A O 1
#

Foldseek 3Di:
DPPPPPDPFPQPDPPLQVVQFVPAPLKDKDQQDPPDPVSQKIWIWGGGPVVRAIKIWIWGADPVRDIDTPTIGGDDPVSVVRSVVSVD

Radius of gyration: 13.08 Å; chains: 1; bounding box: 40×26×28 Å

Secondary structure (DSSP, 8-state):
-----S--------HHHHHHHHH-TT-EEESS-TT-SSS-EEEEEEEETTTTEEEEEEEEE-TTS-EEEEEEEE--HHHHHHHHHTT-

pLDDT: mean 79.73, std 16.49, range [32.09, 95.19]

Organism: NCBI:txid76637